Protein AF-A0A1C4RXQ8-F1 (afdb_monomer_lite)

Secondary structure (DSSP, 8-state):
----PPBPTTT--B------S----TTS---PPPP----SGGG-----TTSS--SS--EE-S-TTTS-HHHHHHHHTTT-EE---SSS-HHHHHHHHHHHHTS-SSSPPP----TTS--GGG-TTS-TT----------PPPPP--------------------

Foldseek 3Di:
DDDDFDADVPPRDGDPDPPPVDDDDPVRDDDDDDDDPPPDPVSDFQADPPPPQARHADEADQDPVQQAQLNQQVQVLNRYYYHHHPPDDVVRVCVSVVSNVPDDNPDDDADEDDPPDPDPVPDPVDDPPDDHDYPPPPPDDDDDDDDDDDDDDDDDDDDDDDDD

Sequence (164 aa):
MRVMRFLEPGTGRYTESPAVPYDLTYDDVFMVPGRSAVGSRQGVDLSSPDGTGTTIPLVVANMTAIAGRRMAETVARRGGLVVIPQDIPIEVVTDVISWVKTRHLVLDTPIELAPGRPSPTRCRCCPSGRTARASSSTPTAAPSVSSPSTTSAVSTASPSSPRS

Structure (mmCIF, N/CA/C/O backbone):
data_AF-A0A1C4RXQ8-F1
#
_entry.id   AF-A0A1C4RXQ8-F1
#
loop_
_atom_site.group_PDB
_atom_site.id
_atom_site.type_symbol
_atom_site.label_atom_id
_atom_site.label_alt_id
_atom_site.label_comp_id
_atom_site.label_asym_id
_atom_site.label_entity_id
_atom_site.label_seq_id
_atom_site.pdbx_PDB_ins_code
_atom_site.Cartn_x
_atom_site.Cartn_y
_atom_site.Cartn_z
_atom_site.occupancy
_atom_site.B_iso_or_equiv
_atom_site.auth_seq_id
_atom_site.auth_comp_id
_atom_site.auth_asym_id
_atom_site.auth_atom_id
_atom_site.pdbx_PDB_model_num
ATOM 1 N N . MET A 1 1 ? 31.601 -4.744 18.097 1.00 41.88 1 MET A N 1
ATOM 2 C CA . MET A 1 1 ? 30.599 -4.823 17.010 1.00 41.88 1 MET A CA 1
ATOM 3 C C . MET A 1 1 ? 30.658 -6.241 16.448 1.00 41.88 1 MET A C 1
ATOM 5 O O . MET A 1 1 ? 31.742 -6.655 16.060 1.00 41.88 1 MET A O 1
ATOM 9 N N . ARG A 1 2 ? 29.585 -7.042 16.537 1.00 39.62 2 ARG A N 1
ATOM 10 C CA . ARG A 1 2 ? 29.593 -8.448 16.076 1.00 39.62 2 ARG A CA 1
ATOM 11 C C . ARG A 1 2 ? 29.191 -8.488 14.601 1.00 39.62 2 ARG A C 1
ATOM 13 O O . ARG A 1 2 ? 28.073 -8.101 14.283 1.00 39.62 2 ARG A O 1
ATOM 20 N N . VAL A 1 3 ? 30.090 -8.946 13.732 1.00 54.78 3 VAL A N 1
ATOM 21 C CA . VAL A 1 3 ? 29.785 -9.184 12.312 1.00 54.78 3 VAL A CA 1
ATOM 22 C C . VAL A 1 3 ? 28.804 -10.351 12.206 1.00 54.78 3 VAL A C 1
ATOM 24 O O . VAL A 1 3 ? 29.014 -11.396 12.827 1.00 54.78 3 VAL A O 1
ATOM 27 N N . MET A 1 4 ? 27.735 -10.170 11.433 1.00 45.50 4 MET A N 1
ATOM 28 C CA . MET A 1 4 ? 26.757 -11.217 11.155 1.00 45.50 4 MET A CA 1
ATOM 29 C C . MET A 1 4 ? 27.397 -12.243 10.215 1.00 45.50 4 MET A C 1
ATOM 31 O O . MET A 1 4 ? 27.692 -11.938 9.064 1.00 45.50 4 MET A O 1
ATOM 35 N N . ARG A 1 5 ? 27.678 -13.446 10.725 1.00 54.53 5 ARG A N 1
ATOM 36 C CA . ARG A 1 5 ? 28.265 -14.539 9.942 1.00 54.53 5 ARG A CA 1
ATOM 37 C C . ARG A 1 5 ? 27.158 -15.490 9.501 1.00 54.53 5 ARG A C 1
ATOM 39 O O . ARG A 1 5 ? 26.436 -16.011 10.350 1.00 54.53 5 ARG A O 1
ATOM 46 N N . PHE A 1 6 ? 27.043 -15.724 8.198 1.00 55.94 6 PHE A N 1
ATOM 47 C CA . PHE A 1 6 ? 26.119 -16.715 7.656 1.00 55.94 6 PHE A CA 1
ATOM 48 C C . PHE A 1 6 ? 26.630 -18.134 7.952 1.00 55.94 6 PHE A C 1
ATOM 50 O O . PHE A 1 6 ? 27.828 -18.407 7.854 1.00 55.94 6 PHE A O 1
ATOM 57 N N . LEU A 1 7 ? 25.715 -19.023 8.349 1.00 55.03 7 LEU A N 1
ATOM 58 C CA . LEU A 1 7 ? 25.976 -20.457 8.467 1.00 55.03 7 LEU A CA 1
ATOM 59 C C . LEU A 1 7 ? 25.704 -21.132 7.124 1.00 55.03 7 LEU A C 1
ATOM 61 O O . LEU A 1 7 ? 24.644 -20.920 6.535 1.00 55.03 7 LEU A O 1
ATOM 65 N N . GLU A 1 8 ? 26.597 -22.021 6.699 1.00 58.84 8 GLU A N 1
ATOM 66 C CA . GLU A 1 8 ? 26.271 -22.974 5.636 1.00 58.84 8 GLU A CA 1
ATOM 67 C C . GLU A 1 8 ? 25.225 -24.000 6.113 1.00 58.84 8 GLU A C 1
ATOM 69 O O . GLU A 1 8 ? 25.426 -24.643 7.157 1.00 58.84 8 GLU A O 1
ATOM 74 N N . PRO A 1 9 ? 24.132 -24.217 5.354 1.00 47.06 9 PRO A N 1
ATOM 75 C CA . PRO A 1 9 ? 23.164 -25.260 5.658 1.00 47.06 9 PRO A CA 1
ATOM 76 C C . PRO A 1 9 ? 23.784 -26.642 5.401 1.00 47.06 9 PRO A C 1
ATOM 78 O O . PRO A 1 9 ? 24.002 -27.043 4.262 1.00 47.06 9 PRO A O 1
ATOM 81 N N . GLY A 1 10 ? 24.061 -27.374 6.483 1.00 61.88 10 GLY A N 1
ATOM 82 C CA . GLY A 1 10 ? 24.609 -28.737 6.466 1.00 61.88 10 GLY A CA 1
ATOM 83 C C . GLY A 1 10 ? 25.972 -28.862 7.150 1.00 61.88 10 GLY A C 1
ATOM 84 O O . GLY A 1 10 ? 26.185 -29.807 7.905 1.00 61.88 10 GLY A O 1
ATOM 85 N N . THR A 1 11 ? 26.873 -27.896 6.958 1.00 69.44 11 THR A N 1
ATOM 86 C CA . THR A 1 11 ? 28.245 -27.926 7.509 1.00 69.44 11 THR A CA 1
ATOM 87 C C . THR A 1 11 ? 28.390 -27.222 8.858 1.00 69.44 11 THR A C 1
ATOM 89 O O . THR A 1 11 ? 29.371 -27.465 9.560 1.00 69.44 11 THR A O 1
ATOM 92 N N . GLY A 1 12 ? 27.471 -26.314 9.218 1.00 62.38 12 GLY A N 1
ATOM 93 C CA . GLY A 1 12 ? 27.529 -25.546 10.473 1.00 62.38 12 GLY A CA 1
ATOM 94 C C . GLY A 1 12 ? 28.735 -24.602 10.591 1.00 62.38 12 GLY A C 1
ATOM 95 O O . GLY A 1 12 ? 28.970 -24.014 11.647 1.00 62.38 12 GLY A O 1
ATOM 96 N N . ARG A 1 13 ? 29.517 -24.463 9.515 1.00 66.31 13 ARG A N 1
ATOM 97 C CA . ARG A 1 13 ? 30.677 -23.580 9.443 1.00 66.31 13 ARG A CA 1
ATOM 98 C C . ARG A 1 13 ? 30.220 -22.154 9.170 1.00 66.31 13 ARG A C 1
ATOM 100 O O . ARG A 1 13 ? 29.268 -21.917 8.430 1.00 66.31 13 ARG A O 1
ATOM 107 N N . TYR A 1 14 ? 30.939 -21.215 9.775 1.00 58.69 14 TYR A N 1
ATOM 108 C CA . TYR A 1 14 ? 30.844 -19.810 9.423 1.00 58.69 14 TYR A CA 1
ATOM 109 C C . TYR A 1 14 ? 31.713 -19.560 8.199 1.00 58.69 14 TYR A C 1
ATOM 111 O O . TYR A 1 14 ? 32.940 -19.517 8.318 1.00 58.69 14 TYR A O 1
ATOM 119 N N . THR A 1 15 ? 31.087 -19.384 7.047 1.00 54.94 15 THR A N 1
ATOM 120 C CA . THR A 1 15 ? 31.806 -18.993 5.836 1.00 54.94 15 THR A CA 1
ATOM 121 C C . THR A 1 15 ? 32.024 -17.488 5.901 1.00 54.94 15 THR A C 1
ATOM 123 O O . THR A 1 15 ? 31.090 -16.721 6.154 1.00 54.94 15 THR A O 1
ATOM 126 N N . GLU A 1 16 ? 33.269 -17.043 5.735 1.00 63.19 16 GLU A N 1
ATOM 127 C CA . GLU A 1 16 ? 33.528 -15.628 5.492 1.00 63.19 16 GLU A CA 1
ATOM 128 C C . GLU A 1 16 ? 32.908 -15.306 4.137 1.00 63.19 16 GLU A C 1
ATOM 130 O O . GLU A 1 16 ? 33.377 -15.787 3.106 1.00 63.19 16 GLU A O 1
ATOM 135 N N . SER A 1 17 ? 31.793 -14.565 4.152 1.00 60.66 17 SER A N 1
ATOM 136 C CA . SER A 1 17 ? 31.173 -14.090 2.918 1.00 60.66 17 SER A CA 1
ATOM 137 C C . SER A 1 17 ? 32.255 -13.380 2.107 1.00 60.66 17 SER A C 1
ATOM 139 O O . SER A 1 17 ? 32.942 -12.529 2.686 1.00 60.66 17 SER A O 1
ATOM 141 N N . PRO A 1 18 ? 32.431 -13.699 0.810 1.00 64.38 18 PRO A N 1
ATOM 142 C CA . PRO A 1 18 ? 33.365 -12.958 -0.022 1.00 64.38 18 PRO A CA 1
ATOM 143 C C . PRO A 1 18 ? 33.034 -11.471 0.107 1.00 64.38 18 PRO A C 1
ATOM 145 O O . PRO A 1 18 ? 31.858 -11.095 0.093 1.00 64.38 18 PRO A O 1
ATOM 148 N N . ALA A 1 19 ? 34.066 -10.651 0.314 1.00 64.75 19 ALA A N 1
ATOM 149 C CA . ALA A 1 19 ? 33.898 -9.225 0.543 1.00 64.75 19 ALA A CA 1
ATOM 150 C C . ALA A 1 19 ? 33.194 -8.610 -0.671 1.00 64.75 19 ALA A C 1
ATOM 152 O O . ALA A 1 19 ? 33.789 -8.499 -1.744 1.00 64.75 19 ALA A O 1
ATOM 153 N N . VAL A 1 20 ? 31.916 -8.262 -0.502 1.00 64.69 20 VAL A N 1
ATOM 154 C CA . VAL A 1 20 ? 31.127 -7.600 -1.541 1.00 64.69 20 VAL A CA 1
ATOM 155 C C . VAL A 1 20 ? 31.809 -6.250 -1.788 1.00 64.69 20 VAL A C 1
ATOM 157 O O . VAL A 1 20 ? 31.945 -5.476 -0.840 1.00 64.69 20 VAL A O 1
ATOM 160 N N . PRO A 1 21 ? 32.339 -5.978 -2.994 1.00 75.94 21 PRO A N 1
ATOM 161 C CA . PRO A 1 21 ? 33.264 -4.859 -3.187 1.00 75.94 21 PRO A CA 1
ATOM 162 C C . PRO A 1 21 ? 32.588 -3.483 -3.097 1.00 75.94 21 PRO A C 1
ATOM 164 O O . PRO A 1 21 ? 33.282 -2.474 -2.992 1.00 75.94 21 PRO A O 1
ATOM 167 N N . TYR A 1 22 ? 31.257 -3.443 -3.159 1.00 81.62 22 TYR A N 1
ATOM 168 C CA . TYR A 1 22 ? 30.417 -2.260 -3.007 1.00 81.62 22 TYR A CA 1
ATOM 169 C C . TYR A 1 22 ? 28.971 -2.696 -2.722 1.00 81.62 22 TYR A C 1
ATOM 171 O O . TYR A 1 22 ? 28.512 -3.703 -3.263 1.00 81.62 22 TYR A O 1
ATOM 179 N N . ASP A 1 23 ? 28.253 -1.913 -1.917 1.00 86.69 23 ASP A N 1
ATOM 180 C CA . ASP A 1 23 ? 26.792 -1.971 -1.812 1.00 86.69 23 ASP A CA 1
ATOM 181 C C . ASP A 1 23 ? 26.201 -0.921 -2.764 1.00 86.69 23 ASP A C 1
ATOM 183 O O . ASP A 1 23 ? 26.670 0.217 -2.786 1.00 86.69 23 ASP A O 1
ATOM 187 N N . LEU A 1 24 ? 25.184 -1.292 -3.549 1.00 90.69 24 LEU A N 1
ATOM 188 C CA . LEU A 1 24 ? 24.462 -0.371 -4.437 1.00 90.69 24 LEU A CA 1
ATOM 189 C C . LEU A 1 24 ? 23.069 -0.088 -3.878 1.00 90.69 24 LEU A C 1
ATOM 191 O O . LEU A 1 24 ? 22.349 -1.007 -3.482 1.00 90.69 24 LEU A O 1
ATOM 195 N N . THR A 1 25 ? 22.671 1.179 -3.896 1.00 92.38 25 THR A N 1
ATOM 196 C CA . THR A 1 25 ? 21.300 1.611 -3.617 1.00 92.38 25 THR A CA 1
ATOM 197 C C . THR A 1 25 ? 20.499 1.742 -4.916 1.00 92.38 25 THR A C 1
ATOM 199 O O . THR A 1 25 ? 21.036 1.620 -6.018 1.00 92.38 25 THR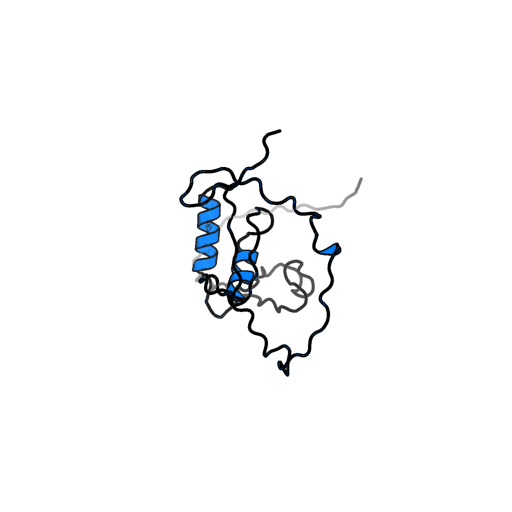 A O 1
ATOM 202 N N . TYR A 1 26 ? 19.193 2.007 -4.807 1.00 92.19 26 TYR A N 1
ATOM 203 C CA . TYR A 1 26 ? 18.346 2.260 -5.979 1.00 92.19 26 TYR A CA 1
ATOM 204 C C . TYR A 1 26 ? 18.756 3.509 -6.775 1.00 92.19 26 TYR A C 1
ATOM 206 O O . TYR A 1 26 ? 18.450 3.576 -7.962 1.00 92.19 26 TYR A O 1
ATOM 214 N N . ASP A 1 27 ? 19.447 4.465 -6.149 1.00 93.81 27 ASP A N 1
ATOM 215 C CA . ASP A 1 27 ? 19.868 5.715 -6.791 1.00 93.81 27 ASP A CA 1
ATOM 216 C C . ASP A 1 27 ? 21.177 5.554 -7.597 1.00 93.81 27 ASP A C 1
ATOM 218 O O . ASP A 1 27 ? 21.486 6.388 -8.448 1.00 93.81 27 ASP A O 1
ATOM 222 N N . ASP A 1 28 ? 21.923 4.462 -7.379 1.00 93.06 28 ASP A N 1
ATOM 223 C CA . ASP A 1 28 ? 23.212 4.183 -8.035 1.00 93.06 28 ASP A CA 1
ATOM 224 C C . ASP A 1 28 ? 23.071 3.431 -9.375 1.00 93.06 28 ASP A C 1
ATOM 226 O O . ASP A 1 28 ? 24.048 3.267 -10.111 1.00 93.06 28 ASP A O 1
ATOM 230 N N . VAL A 1 29 ? 21.870 2.934 -9.699 1.00 92.81 29 VAL A N 1
ATOM 231 C CA . VAL A 1 29 ? 21.625 2.036 -10.839 1.00 92.81 29 VAL A CA 1
ATOM 232 C C . VAL A 1 29 ? 20.478 2.503 -11.732 1.00 92.81 29 VAL A C 1
ATOM 234 O O . VAL A 1 29 ? 19.423 2.931 -11.274 1.00 92.81 29 VAL A O 1
ATOM 237 N N . PHE A 1 30 ? 20.651 2.330 -13.043 1.00 93.88 30 PHE A N 1
ATOM 238 C CA . PHE A 1 30 ? 19.623 2.611 -14.045 1.00 93.88 30 PHE A CA 1
ATOM 239 C C . PHE A 1 30 ? 19.289 1.350 -14.846 1.00 93.88 30 PHE A C 1
ATOM 241 O O . PHE A 1 30 ? 20.175 0.576 -15.213 1.00 93.88 30 PHE A O 1
ATOM 248 N N . MET A 1 31 ? 18.010 1.157 -15.176 1.00 93.44 31 MET A N 1
ATOM 249 C CA . MET A 1 31 ? 17.597 0.102 -16.104 1.00 93.44 31 MET A CA 1
ATOM 250 C C . MET A 1 31 ? 18.007 0.464 -17.536 1.00 93.44 31 MET A C 1
ATOM 252 O O . MET A 1 31 ? 17.489 1.418 -18.117 1.00 93.44 31 MET A O 1
ATOM 256 N N . VAL A 1 32 ? 18.902 -0.328 -18.129 1.00 93.44 32 VAL A N 1
ATOM 257 C CA . VAL A 1 32 ? 19.258 -0.210 -19.551 1.00 93.44 32 VAL A CA 1
ATOM 258 C C . VAL A 1 32 ? 18.121 -0.792 -20.409 1.00 93.44 32 VAL A C 1
ATOM 260 O O . VAL A 1 32 ? 17.743 -1.947 -20.195 1.00 93.44 32 VAL A O 1
ATOM 263 N N . PRO A 1 33 ? 17.568 -0.052 -21.391 1.00 90.38 33 PRO A N 1
ATOM 264 C CA . PRO A 1 33 ? 16.500 -0.564 -22.248 1.00 90.38 33 PRO A CA 1
ATOM 265 C C . PRO A 1 33 ? 16.930 -1.782 -23.079 1.00 90.38 33 PRO A C 1
ATOM 267 O O . PRO A 1 33 ? 17.874 -1.714 -23.866 1.00 90.38 33 PRO A O 1
ATOM 270 N N . GLY A 1 34 ? 16.196 -2.888 -22.943 1.00 89.06 34 GLY A N 1
ATOM 271 C CA . GLY A 1 34 ? 16.336 -4.082 -23.780 1.00 89.06 34 GLY A CA 1
ATOM 272 C C . GLY A 1 34 ? 15.302 -4.138 -24.910 1.00 89.06 34 GLY A C 1
ATOM 273 O O . GLY A 1 34 ? 14.279 -3.452 -24.876 1.00 89.06 34 GLY A O 1
ATOM 274 N N . ARG A 1 35 ? 15.526 -5.005 -25.909 1.00 90.56 35 ARG A N 1
ATOM 275 C CA . ARG A 1 35 ? 14.463 -5.362 -26.864 1.00 90.56 35 ARG A CA 1
ATOM 276 C C . ARG A 1 35 ? 13.373 -6.141 -26.126 1.00 90.56 35 ARG A C 1
ATOM 278 O O . ARG A 1 35 ? 13.673 -7.131 -25.469 1.00 90.56 35 ARG A O 1
ATOM 285 N N . SER A 1 36 ? 12.122 -5.721 -26.281 1.00 89.75 36 SER A N 1
ATOM 286 C CA . SER A 1 36 ? 10.954 -6.399 -25.715 1.00 89.75 36 SER A CA 1
ATOM 287 C C . SER A 1 36 ? 10.031 -6.894 -26.825 1.00 89.75 36 SER A C 1
ATOM 289 O O . SER A 1 36 ? 9.819 -6.193 -27.813 1.00 89.75 36 SER A O 1
ATOM 291 N N . ALA A 1 37 ? 9.466 -8.089 -26.645 1.00 90.25 37 ALA A N 1
ATOM 292 C CA . ALA A 1 37 ? 8.384 -8.616 -27.479 1.00 90.25 37 ALA A CA 1
ATOM 293 C C . ALA A 1 37 ? 6.988 -8.167 -26.990 1.00 90.25 37 ALA A C 1
ATOM 295 O O . ALA A 1 37 ? 5.981 -8.452 -27.636 1.00 90.25 37 ALA A O 1
ATOM 296 N N . VAL A 1 38 ? 6.910 -7.467 -25.851 1.00 89.19 38 VAL A N 1
ATOM 297 C CA . VAL A 1 38 ? 5.650 -6.978 -25.280 1.00 89.19 38 VAL A CA 1
ATOM 298 C C . VAL A 1 38 ? 5.147 -5.787 -26.096 1.00 89.19 38 VAL A C 1
ATOM 300 O O . VAL A 1 38 ? 5.648 -4.672 -25.966 1.00 89.19 38 VAL A O 1
ATOM 303 N N . GLY A 1 39 ? 4.130 -6.016 -26.930 1.00 87.56 39 GLY A N 1
ATOM 304 C CA . GLY A 1 39 ? 3.575 -4.994 -27.825 1.00 87.56 39 GLY A CA 1
ATOM 305 C C . GLY A 1 39 ? 2.759 -3.885 -27.144 1.00 87.56 39 GLY A C 1
ATOM 306 O O . GLY A 1 39 ? 2.435 -2.892 -27.789 1.00 87.56 39 GLY A O 1
ATOM 307 N N . SER A 1 40 ? 2.399 -4.028 -25.863 1.00 90.25 40 SER A N 1
ATOM 308 C CA . SER A 1 40 ? 1.644 -3.011 -25.120 1.00 90.25 40 SER A CA 1
ATOM 309 C C . SER A 1 40 ? 1.831 -3.125 -23.607 1.00 90.25 40 SER A C 1
ATOM 311 O O . SER A 1 40 ? 1.934 -4.226 -23.073 1.00 90.25 40 SER A O 1
ATOM 313 N N . ARG A 1 41 ? 1.780 -1.993 -22.892 1.00 89.19 41 ARG A N 1
ATOM 314 C CA . ARG A 1 41 ? 1.908 -1.930 -21.421 1.00 89.19 41 ARG A CA 1
ATOM 315 C C . ARG A 1 41 ? 0.853 -2.748 -20.665 1.00 89.19 41 ARG A C 1
ATOM 317 O O . ARG A 1 41 ? 1.112 -3.163 -19.546 1.00 89.19 41 ARG A O 1
ATOM 324 N N . GLN A 1 42 ? -0.321 -2.981 -21.258 1.00 88.94 42 GLN A N 1
ATOM 325 C CA . GLN A 1 42 ? -1.365 -3.840 -20.679 1.00 88.94 42 GLN A CA 1
ATOM 326 C C . GLN A 1 42 ? -1.090 -5.347 -20.852 1.00 88.94 42 GLN A C 1
ATOM 328 O O . GLN A 1 42 ? -1.823 -6.151 -20.294 1.00 88.94 42 GLN A O 1
ATOM 333 N N . GLY A 1 43 ? -0.066 -5.732 -21.623 1.00 87.62 43 GLY A N 1
ATOM 334 C CA . GLY A 1 43 ? 0.371 -7.123 -21.792 1.00 87.62 43 GLY A CA 1
ATOM 335 C C . GLY A 1 43 ? 1.473 -7.560 -20.820 1.00 87.62 43 GLY A C 1
ATOM 336 O O . GLY A 1 43 ? 2.031 -8.638 -20.999 1.00 87.62 43 GLY A O 1
ATOM 337 N N . VAL A 1 44 ? 1.827 -6.723 -19.839 1.00 90.94 44 VAL A N 1
ATOM 338 C CA . VAL A 1 44 ? 2.761 -7.074 -18.760 1.00 90.94 44 VAL A CA 1
ATOM 339 C C . VAL A 1 44 ? 1.964 -7.687 -17.614 1.00 90.94 44 VAL A C 1
ATOM 341 O O . VAL A 1 44 ? 1.057 -7.037 -17.093 1.00 90.94 44 VAL A O 1
ATOM 344 N N . ASP A 1 45 ? 2.311 -8.908 -17.212 1.00 90.69 45 ASP A N 1
ATOM 345 C CA . ASP A 1 45 ? 1.800 -9.481 -15.967 1.00 90.69 45 ASP A CA 1
ATOM 346 C C . ASP A 1 45 ? 2.553 -8.893 -14.763 1.00 90.69 45 ASP A C 1
ATOM 348 O O . ASP A 1 45 ? 3.770 -8.705 -14.800 1.00 90.69 45 ASP A O 1
ATOM 352 N N . LEU A 1 46 ? 1.801 -8.583 -13.709 1.00 91.25 46 LEU A N 1
ATOM 353 C CA . LEU A 1 46 ? 2.284 -8.057 -12.431 1.00 91.25 46 LEU A CA 1
ATOM 354 C C . LEU A 1 46 ? 1.941 -9.004 -11.265 1.00 91.25 46 LEU A C 1
ATOM 356 O O . LEU A 1 46 ? 2.102 -8.627 -10.105 1.00 91.25 46 LEU A O 1
ATOM 360 N N . SER A 1 47 ? 1.453 -10.217 -11.543 1.00 92.25 47 SER A N 1
ATOM 361 C CA . SER A 1 47 ? 1.179 -11.212 -10.508 1.00 92.25 47 SER A CA 1
ATOM 362 C C . SER A 1 47 ? 2.445 -11.579 -9.720 1.00 92.25 47 SER A C 1
ATOM 364 O O . SER A 1 47 ? 3.540 -11.683 -10.278 1.00 92.25 47 SER A O 1
ATOM 366 N N . SER A 1 48 ? 2.314 -11.749 -8.399 1.00 88.25 48 SER A N 1
ATOM 367 C CA . SER A 1 48 ? 3.448 -12.170 -7.568 1.00 88.25 48 SER A CA 1
ATOM 368 C C . SER A 1 48 ? 3.583 -13.701 -7.577 1.00 88.25 48 SER A C 1
ATOM 370 O O . SER A 1 48 ? 2.613 -14.397 -7.260 1.00 88.25 48 SER A O 1
ATOM 372 N N . PRO A 1 49 ? 4.771 -14.264 -7.882 1.00 87.25 49 PRO A N 1
ATOM 373 C CA . PRO A 1 49 ? 4.999 -15.713 -7.906 1.00 87.25 49 PRO A CA 1
ATOM 374 C C . PRO A 1 49 ? 5.189 -16.333 -6.507 1.00 87.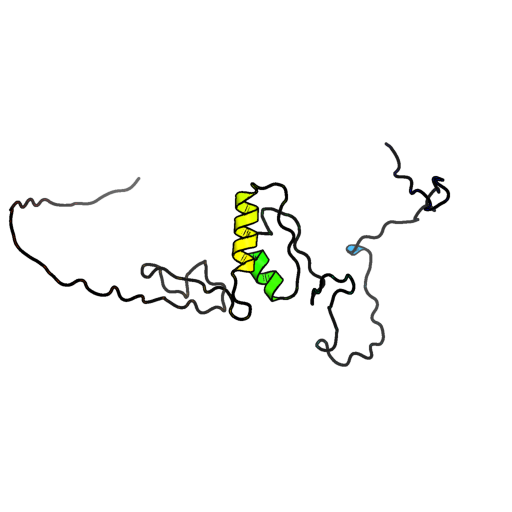25 49 PRO A C 1
ATOM 376 O O . PRO A 1 49 ? 5.460 -17.525 -6.392 1.00 87.25 49 PRO A O 1
ATOM 379 N N . ASP A 1 50 ? 5.060 -15.544 -5.439 1.00 85.25 50 ASP A N 1
ATOM 380 C CA . ASP A 1 50 ? 5.279 -15.934 -4.036 1.00 85.25 50 ASP A CA 1
ATOM 381 C C . ASP A 1 50 ? 4.135 -16.757 -3.401 1.00 85.25 50 ASP A C 1
ATOM 383 O O . ASP A 1 50 ? 4.202 -17.116 -2.225 1.00 85.25 50 ASP A O 1
ATOM 387 N N . GLY A 1 51 ? 3.072 -17.047 -4.156 1.00 83.00 51 GLY A N 1
ATOM 388 C CA . GLY A 1 51 ? 1.900 -17.783 -3.673 1.00 83.00 51 GLY A CA 1
ATOM 389 C C . GLY A 1 51 ? 0.912 -16.954 -2.841 1.00 83.00 51 GLY A C 1
ATOM 390 O O . GLY A 1 51 ? -0.098 -17.496 -2.396 1.00 83.00 51 GLY A O 1
ATOM 391 N N . THR A 1 52 ? 1.131 -15.645 -2.664 1.00 84.19 52 THR A N 1
ATOM 392 C CA . THR A 1 52 ? 0.196 -14.752 -1.944 1.00 84.19 52 THR A CA 1
ATOM 393 C C . THR A 1 52 ? -1.107 -14.489 -2.703 1.00 84.19 52 THR A C 1
ATOM 395 O O . THR A 1 52 ? -2.062 -13.972 -2.122 1.00 84.19 52 THR A O 1
ATOM 398 N N . GLY A 1 53 ? -1.159 -14.817 -4.000 1.00 85.69 53 GLY A N 1
ATOM 399 C CA . GLY A 1 53 ? -2.307 -14.545 -4.870 1.00 85.69 53 GLY A CA 1
ATOM 400 C C . GLY A 1 53 ? -2.484 -13.062 -5.216 1.00 85.69 53 GLY A C 1
ATOM 401 O O . GLY A 1 53 ? -3.555 -12.665 -5.676 1.00 85.69 53 GLY A O 1
ATOM 402 N N . THR A 1 54 ? -1.463 -12.233 -4.983 1.00 90.31 54 THR A N 1
ATOM 403 C CA . THR A 1 54 ? -1.490 -10.807 -5.327 1.00 90.31 54 THR A CA 1
ATOM 404 C C . THR A 1 54 ? -1.333 -10.595 -6.836 1.00 90.31 54 THR A C 1
ATOM 406 O O . THR A 1 54 ? -0.493 -11.204 -7.496 1.00 90.31 54 THR A O 1
ATOM 409 N N . THR A 1 55 ? -2.165 -9.716 -7.398 1.00 91.00 55 THR A N 1
ATOM 410 C CA . THR A 1 55 ? -2.147 -9.329 -8.825 1.00 91.00 55 THR A CA 1
ATOM 411 C C . THR A 1 55 ? -1.166 -8.185 -9.102 1.00 91.00 55 THR A C 1
ATOM 413 O O . THR A 1 55 ? -0.930 -7.835 -10.254 1.00 91.00 55 THR A O 1
ATOM 416 N N . ILE A 1 56 ? -0.646 -7.550 -8.047 1.00 92.69 56 ILE A N 1
ATOM 417 C CA . ILE A 1 56 ? 0.315 -6.447 -8.109 1.00 92.69 56 ILE A CA 1
ATOM 418 C C . ILE A 1 56 ? 1.311 -6.646 -6.953 1.00 92.69 56 ILE A C 1
ATOM 420 O O . ILE A 1 56 ? 0.850 -6.865 -5.828 1.00 92.69 56 ILE A O 1
ATOM 424 N N . PRO A 1 57 ? 2.640 -6.505 -7.151 1.00 92.19 57 PRO A N 1
ATOM 425 C CA . PRO A 1 57 ? 3.641 -6.786 -6.123 1.00 92.19 57 PRO A CA 1
ATOM 426 C C . PRO A 1 57 ? 3.802 -5.572 -5.192 1.00 92.19 57 PRO A C 1
ATOM 428 O O . PRO A 1 57 ? 4.867 -4.968 -5.079 1.00 92.19 57 PRO A O 1
ATOM 431 N N . LEU A 1 58 ? 2.700 -5.158 -4.563 1.00 92.00 58 LEU A N 1
ATOM 432 C CA . LEU A 1 58 ? 2.633 -4.025 -3.646 1.00 92.00 58 LEU A CA 1
ATOM 433 C C . LEU A 1 58 ? 2.127 -4.486 -2.281 1.00 92.00 58 LEU A C 1
ATOM 435 O O . LEU A 1 58 ? 0.985 -4.930 -2.138 1.00 92.00 58 LEU A O 1
ATOM 439 N N . VAL A 1 59 ? 2.981 -4.309 -1.275 1.00 93.31 59 VAL A N 1
ATOM 440 C CA . VAL A 1 59 ? 2.690 -4.589 0.132 1.00 93.31 59 VAL A CA 1
ATOM 441 C C . VAL A 1 59 ? 2.754 -3.280 0.914 1.00 93.31 59 VAL A C 1
ATOM 443 O O . VAL A 1 59 ? 3.768 -2.585 0.897 1.00 93.31 59 VAL A O 1
ATOM 446 N N . VAL A 1 60 ? 1.674 -2.926 1.610 1.00 93.81 60 VAL A N 1
ATOM 447 C CA . VAL A 1 60 ? 1.671 -1.773 2.520 1.00 93.81 60 VAL A CA 1
ATOM 448 C C . VAL A 1 60 ? 2.384 -2.136 3.819 1.00 93.81 60 VAL A C 1
ATOM 450 O O . VAL A 1 60 ? 2.078 -3.155 4.443 1.00 93.81 60 VAL A O 1
ATOM 453 N N . ALA A 1 61 ? 3.312 -1.267 4.220 1.00 91.50 61 ALA A N 1
ATOM 454 C CA . ALA A 1 61 ? 4.137 -1.420 5.409 1.00 91.50 61 ALA A CA 1
ATOM 455 C C . ALA A 1 61 ? 3.325 -1.501 6.713 1.00 91.50 61 ALA A C 1
ATOM 457 O O . ALA A 1 61 ? 2.258 -0.898 6.850 1.00 91.50 61 ALA A O 1
ATOM 458 N N . ASN A 1 62 ? 3.912 -2.188 7.695 1.00 91.00 62 ASN A N 1
ATOM 459 C CA . ASN A 1 62 ? 3.369 -2.484 9.022 1.00 91.00 62 ASN A CA 1
ATOM 460 C C . ASN A 1 62 ? 3.304 -1.248 9.956 1.00 91.00 62 ASN A C 1
ATOM 462 O O . ASN A 1 62 ? 3.815 -1.272 11.073 1.00 91.00 62 ASN A O 1
ATOM 466 N N . MET A 1 63 ? 2.751 -0.127 9.480 1.00 90.31 63 MET A N 1
ATOM 467 C CA . MET A 1 63 ? 2.816 1.186 10.134 1.00 90.31 63 MET A CA 1
ATOM 468 C C . MET A 1 63 ? 1.429 1.722 10.501 1.00 90.31 63 MET A C 1
ATOM 470 O O . MET A 1 63 ? 0.533 1.806 9.659 1.00 90.31 63 MET A O 1
ATOM 474 N N . THR A 1 64 ? 1.275 2.163 11.752 1.00 83.56 64 THR A N 1
ATOM 475 C CA . THR A 1 64 ? 0.014 2.652 12.348 1.00 83.56 64 THR A CA 1
ATOM 476 C C . THR A 1 64 ? -0.598 3.847 11.621 1.00 83.56 64 THR A C 1
ATOM 478 O O . THR A 1 64 ? -1.815 3.914 11.466 1.00 83.56 64 THR A O 1
ATOM 481 N N . ALA A 1 65 ? 0.232 4.748 11.093 1.00 81.44 65 ALA A N 1
ATOM 482 C CA . ALA A 1 65 ? -0.215 5.893 10.299 1.00 81.44 65 ALA A CA 1
ATOM 483 C C . ALA A 1 65 ? -0.698 5.530 8.876 1.00 81.44 65 ALA A C 1
ATOM 485 O O . ALA A 1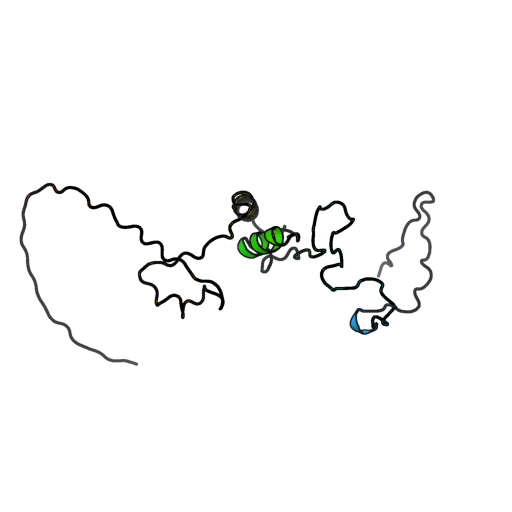 65 ? -1.275 6.379 8.198 1.00 81.44 65 ALA A O 1
ATOM 486 N N . ILE A 1 66 ? -0.448 4.301 8.406 1.00 84.50 66 ILE A N 1
ATOM 487 C CA . ILE A 1 66 ? -0.610 3.902 6.999 1.00 84.50 66 ILE A CA 1
ATOM 488 C C . ILE A 1 66 ? -1.679 2.807 6.854 1.00 84.50 66 ILE A C 1
ATOM 490 O O . ILE A 1 66 ? -2.666 2.986 6.139 1.00 84.50 66 ILE A O 1
ATOM 494 N N . ALA A 1 67 ? -1.534 1.693 7.573 1.00 86.06 67 ALA A N 1
ATOM 495 C CA . ALA A 1 67 ? -2.325 0.468 7.419 1.00 86.06 67 ALA A CA 1
ATOM 496 C C . ALA A 1 67 ? -3.730 0.515 8.073 1.00 86.06 67 ALA A C 1
ATOM 498 O O . ALA A 1 67 ? -4.202 -0.452 8.669 1.00 86.06 67 ALA A O 1
ATOM 499 N N . GLY A 1 68 ? -4.428 1.649 7.967 1.00 87.31 68 GLY A N 1
ATOM 500 C CA . GLY A 1 68 ? -5.789 1.819 8.483 1.00 87.31 68 GLY A CA 1
ATOM 501 C C . GLY A 1 68 ? -6.883 1.233 7.574 1.00 87.31 68 GLY A C 1
ATOM 502 O O . GLY A 1 68 ? -6.679 1.031 6.376 1.00 87.31 68 GLY A O 1
ATOM 503 N N . ARG A 1 69 ? -8.096 1.060 8.130 1.00 89.75 69 ARG A N 1
ATOM 504 C CA . ARG A 1 69 ? -9.295 0.462 7.484 1.00 89.75 69 ARG A CA 1
ATOM 505 C C . ARG A 1 69 ? -9.476 0.784 5.993 1.00 89.75 69 ARG A C 1
ATOM 507 O O . ARG A 1 69 ? -9.645 -0.119 5.179 1.00 89.75 69 ARG A O 1
ATOM 514 N N . ARG A 1 70 ? -9.440 2.073 5.629 1.00 88.94 70 ARG A N 1
ATOM 515 C CA . ARG A 1 70 ? -9.665 2.533 4.245 1.00 88.94 70 ARG A CA 1
ATOM 516 C C . ARG A 1 70 ? -8.510 2.204 3.300 1.00 88.94 70 ARG A C 1
ATOM 518 O O . ARG A 1 70 ? -8.764 1.943 2.126 1.00 88.94 70 ARG A O 1
ATOM 525 N N . MET A 1 71 ? -7.266 2.216 3.780 1.00 90.56 71 MET A N 1
ATOM 526 C CA . MET A 1 71 ? -6.118 1.832 2.955 1.00 90.56 71 MET A CA 1
ATOM 527 C C . MET A 1 71 ? -6.104 0.320 2.731 1.00 90.56 71 MET A C 1
ATOM 529 O O . MET A 1 71 ? -5.975 -0.103 1.586 1.00 90.56 71 MET A O 1
ATOM 533 N N . ALA A 1 72 ? -6.346 -0.466 3.787 1.00 91.38 72 ALA A N 1
ATOM 534 C CA . ALA A 1 72 ? -6.491 -1.918 3.707 1.00 91.38 72 ALA A CA 1
ATOM 535 C C . ALA A 1 72 ? -7.556 -2.339 2.679 1.00 91.38 72 ALA A C 1
ATOM 537 O O . ALA A 1 72 ? -7.261 -3.115 1.774 1.00 91.38 72 ALA A O 1
ATOM 538 N N . GLU A 1 73 ? -8.756 -1.752 2.741 1.00 91.31 73 GLU A N 1
ATOM 539 C CA . GLU A 1 73 ? -9.807 -1.975 1.739 1.00 91.31 73 GLU A CA 1
ATOM 540 C C . GLU A 1 73 ? -9.363 -1.579 0.319 1.00 91.31 73 GLU A C 1
ATOM 542 O O . GLU A 1 73 ? -9.498 -2.366 -0.616 1.00 91.31 73 GLU A O 1
ATOM 547 N N . THR A 1 74 ? -8.820 -0.370 0.141 1.00 90.50 74 THR A N 1
ATOM 548 C CA . THR A 1 74 ? -8.486 0.159 -1.194 1.00 90.50 74 THR A CA 1
ATOM 549 C C . THR A 1 74 ? -7.378 -0.644 -1.882 1.00 90.50 74 THR A C 1
ATOM 551 O O . THR A 1 74 ? -7.415 -0.819 -3.100 1.00 90.50 74 THR A O 1
ATOM 554 N N . VAL A 1 75 ? -6.383 -1.113 -1.126 1.00 92.50 75 VAL A N 1
ATOM 555 C CA . VAL A 1 75 ? -5.250 -1.883 -1.661 1.00 92.50 75 VAL A CA 1
ATOM 556 C C . VAL A 1 75 ? -5.648 -3.333 -1.930 1.00 92.50 75 VAL A C 1
ATOM 558 O O . VAL A 1 75 ? -5.368 -3.825 -3.023 1.00 92.50 75 VAL A O 1
ATOM 561 N N . ALA A 1 76 ? -6.401 -3.971 -1.025 1.00 91.19 76 ALA A N 1
ATOM 562 C CA . ALA A 1 76 ? -6.927 -5.319 -1.248 1.00 91.19 76 ALA A CA 1
ATOM 563 C C . ALA A 1 76 ? -7.806 -5.391 -2.512 1.00 91.19 76 ALA A C 1
ATOM 565 O O . ALA A 1 76 ? -7.652 -6.295 -3.328 1.00 91.19 76 ALA A O 1
ATOM 566 N N . ARG A 1 77 ? -8.660 -4.381 -2.748 1.00 90.25 77 ARG A N 1
ATOM 567 C CA . ARG A 1 77 ? -9.472 -4.262 -3.979 1.00 90.25 77 ARG A CA 1
ATOM 568 C C . ARG A 1 77 ? -8.661 -4.119 -5.269 1.00 90.25 77 ARG A C 1
ATOM 570 O O . ARG A 1 77 ? -9.202 -4.355 -6.343 1.00 90.25 77 ARG A O 1
ATOM 577 N N . ARG A 1 78 ? -7.399 -3.692 -5.183 1.00 91.25 78 ARG A N 1
ATOM 578 C CA . ARG A 1 78 ? -6.481 -3.562 -6.327 1.00 91.25 78 ARG A CA 1
ATOM 579 C C . ARG A 1 78 ? -5.596 -4.796 -6.524 1.00 91.25 78 ARG A C 1
ATOM 581 O O . ARG A 1 78 ? -4.764 -4.777 -7.419 1.00 91.25 78 ARG A O 1
ATOM 588 N N . GLY A 1 79 ? -5.758 -5.840 -5.708 1.00 91.00 79 GLY A N 1
ATOM 589 C CA . GLY A 1 79 ? -4.929 -7.046 -5.765 1.00 91.00 79 GLY A CA 1
ATOM 590 C C . GLY A 1 79 ? -3.564 -6.912 -5.082 1.00 91.00 79 GLY A C 1
ATOM 591 O O . GLY A 1 79 ? -2.695 -7.737 -5.342 1.00 91.00 79 GLY A O 1
ATOM 592 N N . GLY A 1 80 ? -3.366 -5.893 -4.235 1.00 92.19 80 GLY A N 1
ATOM 593 C CA . GLY A 1 80 ? -2.190 -5.761 -3.364 1.00 92.19 80 GLY A CA 1
ATOM 594 C C . GLY A 1 80 ? -2.470 -6.214 -1.925 1.00 92.19 80 GLY A C 1
ATOM 595 O O . GLY A 1 80 ? -3.617 -6.465 -1.550 1.00 92.19 80 GLY A O 1
ATOM 596 N N . LEU A 1 81 ? -1.427 -6.268 -1.095 1.00 93.19 81 LEU A N 1
ATOM 597 C CA . LEU A 1 81 ? -1.488 -6.742 0.294 1.00 93.19 81 LEU A CA 1
ATOM 598 C C . LEU A 1 81 ? -1.264 -5.601 1.303 1.00 93.19 81 LEU A C 1
ATOM 600 O O . LEU A 1 81 ? -0.571 -4.625 1.018 1.00 93.19 81 LEU A O 1
ATOM 604 N N . VAL A 1 82 ? -1.827 -5.724 2.509 1.00 94.00 82 VAL A N 1
ATOM 605 C CA . VAL A 1 82 ? -1.603 -4.785 3.623 1.00 94.00 82 VAL A CA 1
ATOM 606 C C . VAL A 1 82 ? -1.286 -5.553 4.898 1.00 94.00 82 VAL A C 1
ATOM 608 O O . VAL A 1 82 ? -2.060 -6.421 5.299 1.00 94.00 82 VAL A O 1
ATOM 611 N N . VAL A 1 83 ? -0.170 -5.209 5.544 1.00 93.19 83 VAL A N 1
ATOM 612 C CA . VAL A 1 83 ? 0.218 -5.755 6.851 1.00 93.19 83 VAL A CA 1
ATOM 613 C C . VAL A 1 83 ? -0.336 -4.850 7.952 1.00 93.19 83 VAL A C 1
ATOM 615 O O . VAL A 1 83 ? -0.119 -3.639 7.923 1.00 93.19 83 VAL A O 1
ATOM 618 N N . ILE A 1 84 ? -1.080 -5.422 8.903 1.00 91.25 84 ILE A N 1
ATOM 619 C CA . ILE A 1 84 ? -1.687 -4.671 10.011 1.00 91.25 84 ILE A CA 1
ATOM 620 C C . ILE A 1 84 ? -0.693 -4.589 11.188 1.00 91.25 84 ILE A C 1
ATOM 622 O O . ILE A 1 84 ? -0.205 -5.639 11.607 1.00 91.25 84 ILE A O 1
ATOM 626 N N . PRO A 1 85 ? -0.443 -3.381 11.741 1.00 89.19 85 PRO A N 1
ATOM 627 C CA . PRO A 1 85 ? 0.422 -3.124 12.889 1.00 89.19 85 PRO A CA 1
ATOM 628 C C . PRO A 1 85 ? 0.273 -4.116 14.037 1.00 89.19 85 PRO A C 1
ATOM 630 O O . PRO A 1 85 ? -0.829 -4.392 14.500 1.00 89.19 85 PRO A O 1
ATOM 633 N N . GLN A 1 86 ? 1.419 -4.579 14.535 1.00 87.00 86 GLN A N 1
ATOM 634 C CA . GLN A 1 86 ? 1.522 -5.392 15.753 1.00 87.00 86 GLN A CA 1
ATOM 635 C C . GLN A 1 86 ? 1.510 -4.550 17.044 1.00 87.00 86 GLN A C 1
ATOM 637 O O . GLN A 1 86 ? 1.307 -5.088 18.124 1.00 87.00 86 GLN A O 1
ATOM 642 N N . ASP A 1 87 ? 1.743 -3.238 16.928 1.00 87.81 87 ASP A N 1
ATOM 643 C CA . ASP A 1 87 ? 1.887 -2.281 18.037 1.00 87.81 87 ASP A CA 1
ATOM 644 C C . ASP A 1 87 ? 0.593 -1.474 18.271 1.00 87.81 87 ASP A C 1
ATOM 646 O O . ASP A 1 87 ? 0.595 -0.253 18.417 1.00 87.81 87 ASP A O 1
ATOM 650 N N . ILE A 1 88 ? -0.555 -2.155 18.200 1.00 87.19 88 ILE A N 1
ATOM 651 C CA . ILE A 1 88 ? -1.884 -1.591 18.484 1.00 87.19 88 ILE A CA 1
ATOM 652 C C . ILE A 1 88 ? -2.731 -2.601 19.272 1.00 87.19 88 ILE A C 1
ATOM 654 O O . ILE A 1 88 ? -2.501 -3.805 19.153 1.00 87.19 88 ILE A O 1
ATOM 658 N N . PRO A 1 89 ? -3.731 -2.142 20.051 1.00 90.50 89 PRO A N 1
ATOM 659 C CA . PRO A 1 89 ? -4.626 -3.034 20.783 1.00 90.50 89 PRO A CA 1
ATOM 660 C C . PRO A 1 89 ? -5.340 -4.031 19.856 1.00 90.50 89 PRO A C 1
ATOM 662 O O . PRO A 1 89 ? -5.729 -3.689 18.732 1.00 90.50 89 PRO A O 1
ATOM 665 N N . ILE A 1 90 ? -5.526 -5.265 20.332 1.00 92.31 90 ILE A N 1
ATOM 666 C CA . ILE A 1 90 ? -6.086 -6.380 19.551 1.00 92.31 90 ILE A CA 1
ATOM 667 C C . ILE A 1 90 ? -7.523 -6.107 19.085 1.00 92.31 90 ILE A C 1
ATOM 669 O O . ILE A 1 90 ? -7.946 -6.585 18.032 1.00 92.31 90 ILE A O 1
ATOM 673 N N . GLU A 1 91 ? -8.255 -5.277 19.821 1.00 91.00 91 GLU A N 1
ATOM 674 C CA . GLU A 1 91 ? -9.585 -4.778 19.489 1.00 91.00 91 GLU A CA 1
ATOM 675 C C . GLU A 1 91 ? -9.540 -3.977 18.180 1.00 91.00 91 GLU A C 1
ATOM 677 O O . GLU A 1 91 ? -10.320 -4.229 17.264 1.00 91.00 91 GLU A O 1
ATOM 682 N N . VAL A 1 92 ? -8.550 -3.088 18.032 1.00 88.50 92 VAL A N 1
ATOM 683 C CA . VAL A 1 92 ? -8.358 -2.268 16.824 1.00 88.50 92 VAL A CA 1
ATOM 684 C C . VAL A 1 92 ? -7.945 -3.137 15.633 1.00 88.50 92 VAL A C 1
ATOM 686 O O . VAL A 1 92 ? -8.434 -2.927 14.522 1.00 88.50 92 VAL A O 1
ATOM 689 N N . VAL A 1 93 ? -7.085 -4.139 15.847 1.00 90.19 93 VAL A N 1
ATOM 690 C CA . VAL A 1 93 ? -6.725 -5.129 14.812 1.00 90.19 93 VAL A CA 1
ATOM 691 C C . VAL A 1 93 ? -7.973 -5.877 14.338 1.00 90.19 93 VAL A C 1
ATOM 693 O O . VAL A 1 93 ? -8.228 -5.968 13.136 1.00 90.19 93 VAL A O 1
ATOM 696 N N . THR A 1 94 ? -8.778 -6.367 15.282 1.00 92.31 94 THR A N 1
ATOM 697 C CA . THR A 1 94 ? -10.009 -7.122 15.016 1.00 92.31 94 THR A CA 1
ATOM 698 C C . THR A 1 94 ? -11.026 -6.270 14.259 1.00 92.31 94 THR A C 1
ATOM 700 O O . THR A 1 94 ? -11.578 -6.730 13.260 1.00 92.31 94 THR A O 1
ATOM 703 N N . ASP A 1 95 ? -11.202 -5.004 14.644 1.00 91.38 95 ASP A N 1
ATOM 704 C CA . ASP A 1 95 ? -12.051 -4.037 13.943 1.00 91.38 95 ASP A CA 1
ATOM 705 C C . ASP A 1 95 ? -11.587 -3.776 12.504 1.00 91.38 95 ASP A C 1
ATOM 707 O O . ASP A 1 95 ? -12.416 -3.664 11.596 1.00 91.38 95 ASP A O 1
ATOM 711 N N . VAL A 1 96 ? -10.273 -3.683 12.255 1.00 90.50 96 VAL A N 1
ATOM 712 C CA . VAL A 1 96 ? -9.730 -3.505 10.897 1.00 90.50 96 VAL A CA 1
ATOM 713 C C . VAL A 1 96 ? -9.947 -4.757 10.047 1.00 90.50 96 VAL A C 1
ATOM 715 O O . VAL A 1 96 ? -10.406 -4.640 8.908 1.00 90.50 96 VAL A O 1
ATOM 718 N N . ILE A 1 97 ? -9.666 -5.946 10.587 1.00 92.94 97 ILE A N 1
ATOM 719 C CA . ILE A 1 97 ? -9.860 -7.221 9.881 1.00 92.94 97 ILE A CA 1
ATOM 720 C C . ILE A 1 97 ? -11.344 -7.432 9.567 1.00 92.94 97 ILE A C 1
ATOM 722 O O . ILE A 1 97 ? -11.696 -7.675 8.411 1.00 92.94 97 ILE A O 1
ATOM 726 N N . SER A 1 98 ? -12.211 -7.280 10.571 1.00 93.56 98 SER A N 1
ATOM 727 C CA . SER A 1 98 ? -13.666 -7.370 10.438 1.00 93.56 98 SER A CA 1
ATOM 728 C C . SER A 1 98 ? -14.177 -6.376 9.394 1.00 93.56 98 SER A C 1
ATOM 730 O O . SER A 1 98 ? -14.826 -6.778 8.428 1.00 93.56 98 SER A O 1
ATOM 732 N N . TRP A 1 99 ? -13.765 -5.101 9.481 1.00 90.75 99 TRP A N 1
ATOM 733 C CA . TRP A 1 99 ? -14.135 -4.075 8.503 1.00 90.75 99 TRP A CA 1
ATOM 734 C C . TRP A 1 99 ? -13.859 -4.509 7.065 1.00 90.75 99 TRP A C 1
ATOM 736 O O . TRP A 1 99 ? -14.756 -4.384 6.229 1.00 90.75 99 TRP A O 1
ATOM 746 N N . VAL A 1 100 ? -12.641 -4.992 6.786 1.00 92.25 100 VAL A N 1
ATOM 747 C CA . VAL A 1 100 ? -12.202 -5.404 5.443 1.00 92.25 100 VAL A CA 1
ATOM 748 C C . VAL A 1 100 ? -12.945 -6.658 4.982 1.00 92.25 100 VAL A C 1
ATOM 750 O O . VAL A 1 100 ? -13.417 -6.692 3.848 1.00 92.25 100 VAL A O 1
ATOM 753 N N . LYS A 1 101 ? -13.107 -7.667 5.848 1.00 92.12 101 LYS A N 1
ATOM 754 C CA . LYS A 1 101 ? -13.794 -8.925 5.505 1.00 92.12 101 LYS A CA 1
ATOM 755 C C . LYS A 1 101 ? -15.300 -8.751 5.272 1.00 92.12 101 LYS A C 1
ATOM 757 O O . LYS A 1 101 ? -15.866 -9.508 4.492 1.00 92.12 101 LYS A O 1
ATOM 762 N N . THR A 1 102 ? -15.937 -7.742 5.870 1.00 92.56 102 THR A N 1
ATOM 763 C CA . THR A 1 102 ? -17.353 -7.398 5.624 1.00 92.56 102 THR A CA 1
ATOM 764 C C . THR A 1 102 ? -17.571 -6.570 4.344 1.00 92.56 102 THR A C 1
ATOM 766 O O . THR A 1 102 ? -18.714 -6.311 3.968 1.00 92.56 102 THR A O 1
ATOM 769 N N . ARG A 1 103 ? -16.518 -6.111 3.647 1.00 90.50 103 ARG A N 1
ATOM 770 C CA . ARG A 1 103 ? -16.683 -5.292 2.431 1.00 90.50 103 ARG A CA 1
ATOM 771 C C . ARG A 1 103 ? -17.248 -6.103 1.261 1.00 90.50 103 ARG A C 1
ATOM 773 O O . ARG A 1 103 ? -16.839 -7.231 1.004 1.00 90.50 103 ARG A O 1
ATOM 780 N N . HIS A 1 104 ? -18.129 -5.481 0.478 1.00 86.06 104 HIS A N 1
ATOM 781 C CA . HIS A 1 104 ? -18.655 -6.079 -0.750 1.00 86.06 104 HIS A CA 1
ATOM 782 C C . HIS A 1 104 ? -17.538 -6.270 -1.787 1.00 86.06 104 HIS A C 1
ATOM 784 O O . HIS A 1 104 ? -16.846 -5.317 -2.137 1.00 86.06 104 HIS A O 1
ATOM 790 N N . LEU A 1 105 ? -17.426 -7.468 -2.365 1.00 84.06 105 LEU A N 1
ATOM 791 C CA . LEU A 1 105 ? -16.353 -7.857 -3.301 1.00 84.06 105 LEU A CA 1
ATOM 792 C C . LEU A 1 105 ? -16.293 -7.073 -4.633 1.00 84.06 105 LEU A C 1
ATOM 794 O O . LEU A 1 105 ? -15.356 -7.253 -5.399 1.00 84.06 105 LEU A O 1
ATOM 798 N N . VAL A 1 106 ? -17.280 -6.219 -4.924 1.00 82.81 106 VAL A N 1
ATOM 799 C CA . VAL A 1 106 ? -17.464 -5.561 -6.235 1.00 82.81 106 VAL A CA 1
ATOM 800 C C . VAL A 1 106 ? -17.634 -4.053 -6.062 1.00 82.81 106 VAL A C 1
ATOM 802 O O . VAL A 1 106 ? -16.973 -3.269 -6.736 1.00 82.81 106 VAL A O 1
ATOM 805 N N . LEU A 1 107 ? -18.494 -3.638 -5.128 1.00 78.25 107 LEU A N 1
ATOM 806 C CA . LEU A 1 107 ? -18.760 -2.229 -4.845 1.00 78.25 107 LEU A CA 1
ATOM 807 C C . LEU A 1 107 ? -17.812 -1.692 -3.768 1.00 78.25 107 LEU A C 1
ATOM 809 O O . LEU A 1 107 ? -17.675 -2.295 -2.702 1.00 78.25 107 LEU A O 1
ATOM 813 N N . ASP A 1 108 ? -17.186 -0.546 -4.046 1.00 74.38 108 ASP A N 1
ATOM 814 C CA . ASP A 1 108 ? -16.385 0.222 -3.085 1.00 74.38 108 ASP A CA 1
ATOM 815 C C . ASP A 1 108 ? -17.274 0.843 -1.991 1.00 74.38 108 ASP A C 1
ATOM 817 O O . ASP A 1 108 ? -18.457 1.110 -2.221 1.00 74.38 108 ASP A O 1
ATOM 821 N N . THR A 1 109 ? -16.727 1.085 -0.796 1.00 81.00 109 THR A N 1
ATOM 822 C CA . THR A 1 109 ? -17.513 1.656 0.310 1.00 81.00 109 THR A CA 1
ATOM 823 C C . THR A 1 109 ? -17.931 3.100 -0.019 1.00 81.00 109 THR A C 1
ATOM 825 O O . THR A 1 109 ? -17.063 3.945 -0.262 1.00 81.00 109 THR A O 1
ATOM 828 N N . PRO A 1 110 ? -19.240 3.430 -0.012 1.00 78.31 110 PRO A N 1
ATOM 829 C CA . PRO A 1 110 ? -19.707 4.768 -0.351 1.00 78.31 110 PRO A CA 1
ATOM 830 C C . PRO A 1 110 ? -19.274 5.812 0.686 1.00 78.31 110 PRO A C 1
ATOM 832 O O . PRO A 1 110 ? -19.110 5.533 1.874 1.00 78.31 110 PRO A O 1
ATOM 835 N N . ILE A 1 111 ? -19.119 7.056 0.228 1.00 75.44 111 ILE A N 1
ATOM 836 C CA . ILE A 1 111 ? -18.921 8.214 1.103 1.00 75.44 111 ILE A CA 1
ATOM 837 C C . ILE A 1 111 ? -20.299 8.772 1.447 1.00 75.44 111 ILE A C 1
ATOM 839 O O . ILE A 1 111 ? -20.932 9.428 0.620 1.00 75.44 111 ILE A O 1
ATOM 843 N N . GLU A 1 112 ? -20.744 8.519 2.672 1.00 78.38 112 GLU A N 1
ATOM 844 C CA . GLU A 1 112 ? -21.980 9.084 3.209 1.00 78.38 112 GLU A CA 1
ATOM 845 C C . GLU A 1 112 ? -21.778 10.547 3.635 1.00 78.38 112 GLU A C 1
ATOM 847 O O . GLU A 1 112 ? -20.724 10.939 4.152 1.00 78.38 112 GLU A O 1
ATOM 852 N N . LEU A 1 113 ? -22.801 11.372 3.406 1.00 76.38 113 LEU A N 1
ATOM 853 C CA . LEU A 1 113 ? -22.837 12.784 3.779 1.00 76.38 113 LEU A CA 1
ATOM 854 C C . LEU A 1 113 ? -24.096 13.060 4.599 1.00 76.38 113 LEU A C 1
ATOM 856 O O . LEU A 1 113 ? -25.205 12.811 4.134 1.00 76.38 113 LEU A O 1
ATOM 860 N N . ALA A 1 114 ? -23.920 13.623 5.795 1.00 81.38 114 ALA A N 1
ATOM 861 C CA . ALA A 1 114 ? -25.035 14.095 6.608 1.00 81.38 114 ALA A CA 1
ATOM 862 C C . ALA A 1 114 ? -25.750 15.283 5.924 1.00 81.38 114 ALA A C 1
ATOM 864 O O . ALA A 1 114 ? -25.070 16.152 5.367 1.00 81.38 114 ALA A O 1
ATOM 865 N N . PRO A 1 115 ? -27.092 15.377 6.002 1.00 75.12 115 PRO A N 1
ATOM 866 C CA . PRO A 1 115 ? -27.886 16.328 5.214 1.00 75.12 115 PRO A CA 1
ATOM 867 C C . PRO A 1 115 ? -27.634 17.814 5.530 1.00 75.12 115 PRO A C 1
ATOM 869 O O . PRO A 1 115 ? -27.936 18.664 4.701 1.00 75.12 115 PRO A O 1
ATOM 872 N N . GLY A 1 116 ? -27.055 18.144 6.691 1.00 75.19 116 GLY A N 1
ATOM 873 C CA . GLY A 1 116 ? -26.684 19.519 7.062 1.00 75.19 116 GLY A CA 1
ATOM 874 C C . GLY A 1 116 ? -25.295 19.975 6.589 1.00 75.19 116 GLY A C 1
ATOM 875 O O . GLY A 1 116 ? -24.841 21.050 6.975 1.00 75.19 116 GLY A O 1
ATOM 876 N N . ARG A 1 117 ? -24.566 19.158 5.819 1.00 62.00 117 ARG A N 1
ATOM 877 C CA . ARG A 1 117 ? -23.194 19.471 5.389 1.00 62.00 117 ARG A CA 1
ATOM 878 C C . ARG A 1 117 ? -23.204 20.305 4.095 1.00 62.00 117 ARG A C 1
ATOM 880 O O . ARG A 1 117 ? -24.028 20.026 3.227 1.00 62.00 117 ARG A O 1
ATOM 887 N N . PRO A 1 118 ? -22.301 21.296 3.916 1.00 64.44 118 PRO A N 1
ATOM 888 C CA . PRO A 1 118 ? -22.200 22.041 2.660 1.00 64.44 118 PRO A CA 1
ATOM 889 C C . PRO A 1 118 ? -22.011 21.109 1.458 1.00 64.44 118 PRO A C 1
ATOM 891 O O . PRO A 1 118 ? -21.447 20.019 1.592 1.00 64.44 118 PRO A O 1
ATOM 894 N N . SER A 1 119 ? -22.479 21.569 0.294 1.00 60.50 119 SER A N 1
ATOM 895 C CA . SER A 1 119 ? -22.621 20.780 -0.935 1.00 60.50 119 SER A CA 1
ATOM 896 C C . SER A 1 119 ? -21.402 19.891 -1.249 1.00 60.50 119 SER A C 1
ATOM 898 O O . SER A 1 119 ? -20.256 20.288 -1.001 1.00 60.50 119 SER A O 1
ATOM 900 N N . PRO A 1 120 ? -21.618 18.679 -1.810 1.00 58.62 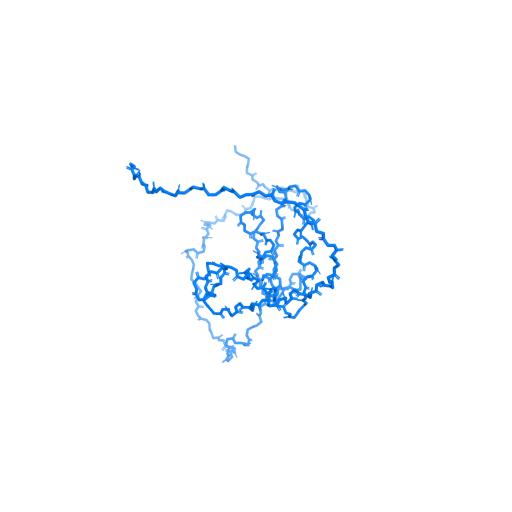120 PRO A N 1
ATOM 901 C CA . PRO A 1 120 ? -20.573 17.659 -1.966 1.00 58.62 120 PRO A CA 1
ATOM 902 C C . PRO A 1 120 ? -19.318 18.171 -2.689 1.00 58.62 120 PRO A C 1
ATOM 904 O O . PRO A 1 120 ? -18.208 17.772 -2.343 1.00 58.62 120 PRO A O 1
ATOM 907 N N . THR A 1 121 ? -19.486 19.125 -3.608 1.00 56.44 121 THR A N 1
ATOM 908 C CA . THR A 1 121 ? -18.434 19.836 -4.352 1.00 56.44 121 THR A CA 1
ATOM 909 C C . THR A 1 121 ? -17.361 20.490 -3.467 1.00 56.44 121 THR A C 1
ATOM 911 O O . THR A 1 121 ? -16.239 20.679 -3.927 1.00 56.44 121 THR A O 1
ATOM 914 N N . ARG A 1 122 ? -17.660 20.826 -2.201 1.00 51.84 122 ARG A N 1
ATOM 915 C CA . ARG A 1 122 ? -16.700 21.428 -1.249 1.00 51.84 122 ARG A CA 1
ATOM 916 C C . ARG A 1 122 ? -16.535 20.622 0.048 1.00 51.84 122 ARG A C 1
ATOM 918 O O . ARG A 1 122 ? -16.104 21.152 1.072 1.00 51.84 122 ARG A O 1
ATOM 925 N N . CYS A 1 123 ? -16.848 19.327 0.024 1.00 56.69 123 CYS A N 1
ATOM 926 C CA . CYS A 1 123 ? -16.634 18.436 1.163 1.00 56.69 123 CYS A CA 1
ATOM 927 C C . CYS A 1 123 ? -15.215 17.836 1.161 1.00 56.69 123 CYS A C 1
ATOM 929 O O . CYS A 1 123 ? -14.894 17.011 0.313 1.00 56.69 123 CYS A O 1
ATOM 931 N N . ARG A 1 124 ? -14.398 18.133 2.188 1.00 60.88 124 ARG A N 1
ATOM 932 C CA . ARG A 1 124 ? -13.012 17.615 2.366 1.00 60.88 124 ARG A CA 1
ATOM 933 C C . ARG A 1 124 ? -12.888 16.077 2.395 1.00 60.88 124 ARG A C 1
ATOM 935 O O . ARG A 1 124 ? -11.784 15.552 2.357 1.00 60.88 124 ARG A O 1
ATOM 942 N N . CYS A 1 125 ? -13.999 15.345 2.499 1.00 62.75 125 CYS A N 1
ATOM 943 C CA . CYS A 1 125 ? -14.018 13.882 2.418 1.00 62.75 125 CYS A CA 1
ATOM 944 C C . CYS A 1 125 ? -14.149 13.333 0.989 1.00 62.75 125 CYS A C 1
ATOM 946 O O . CYS A 1 125 ? -13.921 12.142 0.807 1.00 62.75 125 CYS A O 1
ATOM 948 N N . CYS A 1 126 ? -14.541 14.155 0.010 1.00 57.88 126 CYS A N 1
ATOM 949 C CA . CYS A 1 126 ? -14.690 13.753 -1.384 1.00 57.88 126 CYS A CA 1
ATOM 950 C C . CYS A 1 126 ? -13.413 14.127 -2.151 1.00 57.88 126 CYS A C 1
ATOM 952 O O . CYS A 1 126 ? -13.202 15.312 -2.414 1.00 57.88 126 CYS A O 1
ATOM 954 N N . PRO A 1 127 ? -12.546 13.164 -2.517 1.00 54.84 127 PRO A N 1
ATOM 955 C CA . PRO A 1 127 ? -11.484 13.443 -3.474 1.00 54.84 127 PRO A CA 1
ATOM 956 C C . PRO A 1 127 ? -12.107 13.789 -4.833 1.00 54.84 127 PRO A C 1
ATOM 958 O O . PRO A 1 127 ? -13.116 13.199 -5.235 1.00 54.84 127 PRO A O 1
ATOM 961 N N . SER A 1 128 ? -11.501 14.744 -5.538 1.00 45.25 128 SER A N 1
ATOM 962 C CA . SER A 1 128 ? -11.940 15.223 -6.853 1.00 45.25 128 SER A CA 1
ATOM 963 C C . SER A 1 128 ? -12.064 14.061 -7.847 1.00 45.25 128 SER A C 1
ATOM 965 O O . SER A 1 128 ? -11.054 13.524 -8.298 1.00 45.25 128 SER A O 1
ATOM 967 N N . GLY A 1 129 ? -13.301 13.659 -8.157 1.00 48.78 129 GLY A N 1
ATOM 968 C CA . GLY A 1 129 ? -13.604 12.528 -9.044 1.00 48.78 129 GLY A CA 1
ATOM 969 C C . GLY A 1 129 ? -14.614 11.507 -8.505 1.00 48.78 129 GLY A C 1
ATOM 970 O O . GLY A 1 129 ? -15.048 10.650 -9.267 1.00 48.78 129 GLY A O 1
ATOM 971 N N . ARG A 1 130 ? -15.029 11.576 -7.229 1.00 55.25 130 ARG A N 1
ATOM 972 C CA . ARG A 1 130 ? -16.093 10.706 -6.681 1.00 55.25 130 ARG A CA 1
ATOM 973 C C . ARG A 1 130 ? -17.364 11.495 -6.379 1.00 55.25 130 ARG A C 1
ATOM 975 O O . ARG A 1 130 ? -17.333 12.439 -5.592 1.00 55.25 130 ARG A O 1
ATOM 982 N N . THR A 1 131 ? -18.487 11.078 -6.957 1.00 50.56 131 THR A N 1
ATOM 983 C CA . THR A 1 131 ? -19.822 11.581 -6.615 1.00 50.56 131 THR A CA 1
ATOM 984 C C . THR A 1 131 ? -20.294 10.953 -5.301 1.00 50.56 131 THR A C 1
ATOM 986 O O . THR A 1 131 ? -20.596 9.764 -5.236 1.00 50.56 131 THR A O 1
ATOM 989 N N . ALA A 1 132 ? -20.364 11.744 -4.228 1.00 54.62 132 ALA A N 1
ATOM 990 C CA . ALA A 1 132 ? -21.020 11.301 -2.999 1.00 54.62 132 ALA A CA 1
ATOM 991 C C . ALA A 1 132 ? -22.535 11.196 -3.226 1.00 54.62 132 ALA A C 1
ATOM 993 O O . ALA A 1 132 ? -23.162 12.136 -3.721 1.00 54.62 132 ALA A O 1
ATOM 994 N N . ARG A 1 133 ? -23.130 10.063 -2.843 1.00 49.34 133 ARG A N 1
ATOM 995 C CA . ARG A 1 133 ? -24.579 9.854 -2.912 1.00 49.34 133 ARG A CA 1
ATOM 996 C C . ARG A 1 133 ? -25.192 10.331 -1.599 1.00 49.34 133 ARG A C 1
ATOM 998 O O . ARG A 1 133 ? -24.937 9.737 -0.557 1.00 49.34 133 ARG A O 1
ATOM 1005 N N . ALA A 1 134 ? -25.984 11.399 -1.642 1.00 45.94 134 ALA A N 1
ATOM 1006 C CA . ALA A 1 134 ? -26.762 11.818 -0.482 1.00 45.94 134 ALA A CA 1
ATOM 1007 C C . ALA A 1 134 ? -27.832 10.755 -0.183 1.00 45.94 134 ALA A C 1
ATOM 1009 O O . ALA A 1 134 ? -28.668 10.451 -1.036 1.00 45.94 134 ALA A O 1
ATOM 1010 N N . SER A 1 135 ? -27.794 10.171 1.012 1.00 43.81 135 SER A N 1
ATOM 1011 C CA . SER A 1 135 ? -28.807 9.235 1.495 1.00 43.81 135 SER A CA 1
ATOM 1012 C C . SER A 1 135 ? -29.992 10.015 2.063 1.00 43.81 135 SER A C 1
ATOM 1014 O O . SER A 1 135 ? -30.043 10.342 3.246 1.00 43.81 135 SER A O 1
ATOM 1016 N N . SER A 1 136 ? -30.978 10.316 1.217 1.00 35.88 136 SER A N 1
ATOM 1017 C CA . SER A 1 136 ? -32.274 10.828 1.668 1.00 35.88 136 SER A CA 1
ATOM 1018 C C . SER A 1 136 ? -33.106 9.696 2.281 1.00 35.88 136 SER A C 1
ATOM 1020 O O . SER A 1 136 ? -34.023 9.169 1.651 1.00 35.88 136 SER A O 1
ATOM 1022 N N . SER A 1 137 ? -32.781 9.299 3.512 1.00 35.97 137 SER A N 1
ATOM 1023 C CA . SER A 1 137 ? -33.701 8.530 4.349 1.00 35.97 137 SER A CA 1
ATOM 1024 C C . SER A 1 137 ? -34.816 9.462 4.825 1.00 35.97 137 SER A C 1
ATOM 1026 O O . SER A 1 137 ? -34.643 10.202 5.795 1.00 35.97 137 SER A O 1
ATOM 1028 N N . THR A 1 138 ? -35.947 9.458 4.119 1.00 32.38 138 THR A N 1
ATOM 1029 C CA . THR A 1 138 ? -37.172 10.133 4.562 1.00 32.38 138 THR A CA 1
ATOM 1030 C C . THR A 1 138 ? -37.568 9.584 5.937 1.00 32.38 138 THR A C 1
ATOM 1032 O O . THR A 1 138 ? -37.729 8.368 6.054 1.00 32.38 138 THR A O 1
ATOM 1035 N N . PRO A 1 139 ? -37.737 10.417 6.979 1.00 38.06 139 PRO A N 1
ATOM 1036 C CA . PRO A 1 139 ? -38.291 9.938 8.236 1.00 38.06 139 PRO A CA 1
ATOM 1037 C C . PRO A 1 139 ? -39.764 9.581 8.014 1.00 38.06 139 PRO A C 1
ATOM 1039 O O . PRO A 1 139 ? -40.588 10.455 7.741 1.00 38.06 139 PRO A O 1
ATOM 1042 N N . THR A 1 140 ? -40.097 8.293 8.112 1.00 32.06 140 THR A N 1
ATOM 1043 C CA . THR A 1 140 ? -41.488 7.826 8.134 1.00 32.06 140 THR A CA 1
ATOM 1044 C C . THR A 1 140 ? -42.221 8.517 9.281 1.00 32.06 140 THR A C 1
ATOM 1046 O O . THR A 1 140 ? -41.837 8.371 10.442 1.00 32.06 140 THR A O 1
ATOM 1049 N N . ALA A 1 141 ? -43.255 9.292 8.953 1.00 32.97 141 ALA A N 1
ATOM 1050 C CA . ALA A 1 141 ? -44.020 10.048 9.935 1.00 32.97 141 ALA A CA 1
ATOM 1051 C C . ALA A 1 141 ? -44.750 9.114 10.916 1.00 32.97 141 ALA A C 1
ATOM 1053 O O . ALA A 1 141 ? -45.362 8.125 10.512 1.00 32.97 141 ALA A O 1
ATOM 1054 N N . ALA A 1 142 ? -44.703 9.455 12.204 1.00 34.78 142 ALA A N 1
ATOM 1055 C CA . ALA A 1 142 ? -45.470 8.773 13.239 1.00 34.78 142 ALA A CA 1
ATOM 1056 C C . ALA A 1 142 ? -46.960 9.179 13.188 1.00 34.78 142 ALA A C 1
ATOM 1058 O O . ALA A 1 142 ? -47.258 10.337 12.882 1.00 34.78 142 ALA A O 1
ATOM 1059 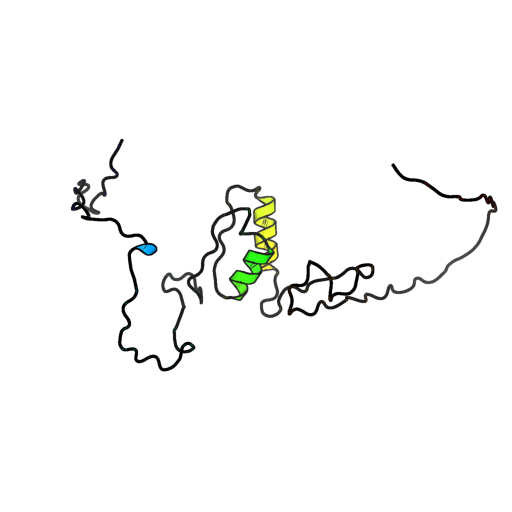N N . PRO A 1 143 ? -47.901 8.280 13.532 1.00 33.78 143 PRO A N 1
ATOM 1060 C CA . PRO A 1 143 ? -49.290 8.652 13.768 1.00 33.78 143 PRO A CA 1
ATOM 1061 C C . PRO A 1 143 ? -49.449 9.376 15.117 1.00 33.78 143 PRO A C 1
ATOM 1063 O O . PRO A 1 143 ? -48.805 9.048 16.112 1.00 33.78 143 PRO A O 1
ATOM 1066 N N . SER A 1 144 ? -50.328 10.374 15.132 1.00 35.59 144 SER A N 1
ATOM 1067 C CA . SER A 1 144 ? -50.591 11.294 16.245 1.00 35.59 144 SER A CA 1
ATOM 1068 C C . SER A 1 144 ? -51.500 10.723 17.341 1.00 35.59 144 SER A C 1
ATOM 1070 O O . SER A 1 144 ? -52.508 10.094 17.020 1.00 35.59 144 SER A O 1
ATOM 1072 N N . VAL A 1 145 ? -51.250 11.087 18.606 1.00 38.00 145 VAL A N 1
ATOM 1073 C CA . VAL A 1 145 ? -52.226 10.988 19.716 1.00 38.00 145 VAL A CA 1
ATOM 1074 C C . VAL A 1 145 ? -52.154 12.254 20.587 1.00 38.00 145 VAL A C 1
ATOM 1076 O O . VAL A 1 145 ? -51.081 12.831 20.744 1.00 38.00 145 VAL A O 1
ATOM 1079 N N . SER A 1 146 ? -53.289 12.698 21.131 1.00 32.00 146 SER A N 1
ATOM 1080 C CA . SER A 1 146 ? -53.487 13.978 21.841 1.00 32.00 146 SER A CA 1
ATOM 1081 C C . SER A 1 146 ? -54.013 13.743 23.290 1.00 32.00 146 SER A C 1
ATOM 1083 O O . SER A 1 146 ? -54.272 12.601 23.656 1.00 32.00 146 SER A O 1
ATOM 1085 N N . SER A 1 147 ? -54.183 14.712 24.207 1.00 30.92 147 SER A N 1
ATOM 1086 C CA . SER A 1 147 ? -54.275 16.175 24.045 1.00 30.92 147 SER A CA 1
ATOM 1087 C C . SER A 1 147 ? -53.324 17.027 24.942 1.00 30.92 147 SER A C 1
ATOM 1089 O O . SER A 1 147 ? -52.210 17.244 24.472 1.00 30.92 147 SER A O 1
ATOM 1091 N N . PRO A 1 148 ? -53.693 17.646 26.098 1.00 44.41 148 PRO A N 1
ATOM 1092 C CA . PRO A 1 148 ? -53.404 19.089 26.216 1.00 44.41 148 PRO A CA 1
ATOM 1093 C C . PRO A 1 148 ? -52.792 19.614 27.542 1.00 44.41 148 PRO A C 1
ATOM 1095 O O . PRO A 1 148 ? -52.764 18.928 28.559 1.00 44.41 148 PRO A O 1
ATOM 1098 N N . SER A 1 149 ? -52.473 20.923 27.533 1.00 30.41 149 SER A N 1
ATOM 1099 C CA . SER A 1 149 ? -52.111 21.815 28.668 1.00 30.41 149 SER A CA 1
ATOM 1100 C C . SER A 1 149 ? -50.705 21.594 29.285 1.00 30.41 149 SER A C 1
ATOM 1102 O O . SER A 1 149 ? -50.211 20.477 29.301 1.00 30.41 149 SER A O 1
ATOM 1104 N N . THR A 1 150 ? -49.946 22.608 29.733 1.00 33.47 150 THR A N 1
ATOM 1105 C CA . THR A 1 150 ? -50.329 23.941 30.249 1.00 33.47 150 THR A CA 1
ATOM 1106 C C . THR A 1 150 ? -49.330 25.058 29.887 1.00 33.47 150 THR A C 1
ATOM 1108 O O . THR A 1 150 ? -48.119 24.879 29.941 1.00 33.47 150 THR A O 1
ATOM 1111 N N . THR A 1 151 ? -49.889 26.229 29.574 1.00 33.69 151 THR A N 1
ATOM 1112 C CA . THR A 1 151 ? -49.396 27.616 29.717 1.00 33.69 151 THR A CA 1
ATOM 1113 C C . THR A 1 151 ? -48.038 27.875 30.396 1.00 33.69 151 THR A C 1
ATOM 1115 O O . THR A 1 151 ? -47.885 27.598 31.584 1.00 33.69 151 THR A O 1
ATOM 1118 N N . SER A 1 152 ? -47.147 28.619 29.719 1.00 30.89 152 SER A N 1
ATOM 1119 C CA . SER A 1 152 ? -46.616 29.931 30.182 1.00 30.89 152 SER A CA 1
ATOM 1120 C C . SER A 1 152 ? -45.682 30.575 29.147 1.00 30.89 152 SER A C 1
ATOM 1122 O O . SER A 1 152 ? -44.880 29.888 28.522 1.00 30.89 152 SER A O 1
ATOM 1124 N N . ALA A 1 153 ? -45.776 31.898 28.972 1.00 33.34 153 ALA A N 1
ATOM 1125 C CA . ALA A 1 153 ? -45.006 32.664 27.990 1.00 33.34 153 ALA A CA 1
ATOM 1126 C C . ALA A 1 153 ? -44.210 33.810 28.642 1.00 33.34 153 ALA A C 1
ATOM 1128 O O . ALA A 1 153 ? -44.791 34.628 29.346 1.00 33.34 153 ALA A O 1
ATOM 1129 N N . VAL A 1 154 ? -42.910 33.884 28.336 1.00 36.75 154 VAL A N 1
ATOM 1130 C CA . VAL A 1 154 ? -41.955 35.003 28.526 1.00 36.75 154 VAL A CA 1
ATOM 1131 C C . VAL A 1 154 ? -40.867 34.735 27.465 1.00 36.75 154 VAL A C 1
ATOM 1133 O O . VAL A 1 154 ? -40.298 33.651 27.480 1.00 36.75 154 VAL A O 1
ATOM 1136 N N . SER A 1 155 ? -40.594 35.510 26.409 1.00 32.19 155 SER A N 1
ATOM 1137 C CA . SER A 1 155 ? -40.582 36.962 26.167 1.00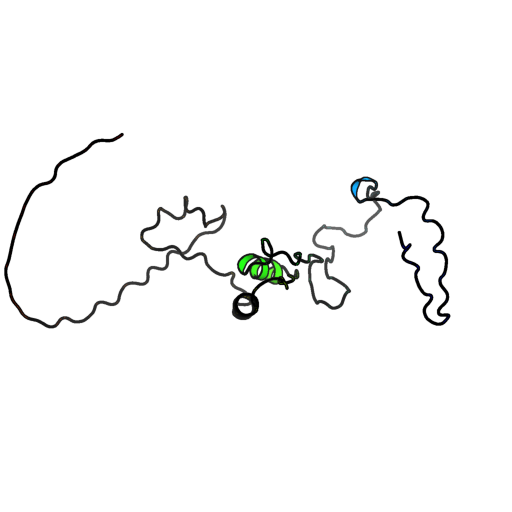 32.19 155 SER A CA 1
ATOM 1138 C C . SER A 1 155 ? -39.508 37.739 26.937 1.00 32.19 155 SER A C 1
ATOM 1140 O O . SER A 1 155 ? -39.830 38.339 27.954 1.00 32.19 155 SER A O 1
ATOM 1142 N N . THR A 1 156 ? -38.280 37.799 26.392 1.00 37.91 156 THR A N 1
ATOM 1143 C CA . THR A 1 156 ? -37.488 39.051 26.278 1.00 37.91 156 THR A CA 1
ATOM 1144 C C . THR A 1 156 ? -36.243 38.918 25.378 1.00 37.91 156 THR A C 1
ATOM 1146 O O . THR A 1 156 ? -35.392 38.064 25.580 1.00 37.91 156 THR A O 1
ATOM 1149 N N . ALA A 1 157 ? -36.160 39.830 24.403 1.00 34.16 157 ALA A N 1
ATOM 1150 C CA . ALA A 1 157 ? -34.988 40.583 23.925 1.00 34.16 157 ALA A CA 1
ATOM 1151 C C . ALA A 1 157 ? -33.563 39.961 23.844 1.00 34.16 157 ALA A C 1
ATOM 1153 O O . ALA A 1 157 ? -32.889 39.736 24.845 1.00 34.16 157 ALA A O 1
ATOM 1154 N N . SER A 1 158 ? -33.020 39.945 22.619 1.00 37.41 158 SER A N 1
ATOM 1155 C CA . SER A 1 158 ? -31.592 40.220 22.326 1.00 37.41 158 SER A CA 1
ATOM 1156 C C . SER A 1 158 ? -31.263 41.711 22.616 1.00 37.41 158 SER A C 1
ATOM 1158 O O . SER A 1 158 ? -32.209 42.504 22.626 1.00 37.41 158 SER A O 1
ATOM 1160 N N . PRO A 1 159 ? -29.984 42.155 22.766 1.00 49.75 159 PRO A N 1
ATOM 1161 C CA . PRO A 1 159 ? -29.111 42.326 21.586 1.00 49.75 159 PRO A CA 1
ATOM 1162 C C . PRO A 1 159 ? -27.563 42.222 21.776 1.00 49.75 159 PRO A C 1
ATOM 1164 O O . PRO A 1 159 ? -27.005 42.478 22.833 1.00 49.75 159 PRO A O 1
ATOM 1167 N N . SER A 1 160 ? -26.886 41.906 20.663 1.00 37.09 160 SER A N 1
ATOM 1168 C CA . SER A 1 160 ? -25.562 42.384 20.182 1.00 37.09 160 SER A CA 1
ATOM 1169 C C . SER A 1 160 ? -24.337 42.633 21.107 1.00 37.09 160 SER A C 1
ATOM 1171 O O . SER A 1 160 ? -24.266 43.676 21.749 1.00 37.09 160 SER A O 1
ATOM 1173 N N . SER A 1 161 ? -23.264 41.856 20.845 1.00 40.75 161 SER A N 1
ATOM 1174 C CA . SER A 1 161 ? -21.869 42.325 20.571 1.00 40.75 161 SER A CA 1
ATOM 1175 C C . SER A 1 161 ? -21.038 42.997 21.703 1.00 40.75 161 SER A C 1
ATOM 1177 O O . SER A 1 161 ? -21.608 43.368 22.721 1.00 40.75 161 SER A O 1
ATOM 1179 N N . PRO A 1 162 ? -19.700 43.222 21.552 1.00 51.81 162 PRO A N 1
ATOM 1180 C CA . PRO A 1 162 ? -18.773 42.869 20.462 1.00 51.81 162 PRO A CA 1
ATOM 1181 C C . PRO A 1 162 ? -17.508 42.072 20.902 1.00 51.81 162 PRO A C 1
ATOM 1183 O O . PRO A 1 162 ? -17.390 41.582 22.018 1.00 51.81 162 PRO A O 1
ATOM 1186 N N . ARG A 1 163 ? -16.574 41.944 19.948 1.00 37.59 163 ARG A N 1
ATOM 1187 C CA . ARG A 1 163 ? -15.233 41.328 20.002 1.00 37.59 163 ARG A CA 1
ATOM 1188 C C . ARG A 1 163 ? -14.286 41.911 21.066 1.00 37.59 163 ARG A C 1
ATOM 1190 O O . ARG A 1 163 ? -14.316 43.118 21.291 1.00 37.59 163 ARG A O 1
ATOM 1197 N N . SER A 1 164 ? -13.323 41.076 21.469 1.00 46.00 164 SER A N 1
ATOM 1198 C CA . SER A 1 164 ? -11.882 41.397 21.464 1.00 46.00 164 SER A CA 1
ATOM 1199 C C . SER A 1 164 ? -11.161 40.382 20.574 1.00 46.00 164 SER A C 1
ATOM 1201 O O . SER A 1 164 ? -11.680 39.245 20.490 1.00 46.00 164 SER A O 1
#

Radius of gyration: 30.1 Å; chains: 1; bounding box: 88×72×58 Å

pLDDT: mean 71.58, std 21.77, range [30.41, 94.0]